Protein AF-A0A179VCJ4-F1 (afdb_monomer_lite)

Structure (mmCIF, N/CA/C/O backbone):
data_AF-A0A179VCJ4-F1
#
_entry.id   AF-A0A179VCJ4-F1
#
loop_
_atom_site.group_PDB
_atom_site.id
_atom_site.type_symbol
_atom_site.label_atom_id
_atom_site.label_alt_id
_atom_site.label_comp_id
_atom_site.label_asym_id
_atom_site.label_entity_id
_atom_site.label_seq_id
_atom_site.pdbx_PDB_ins_code
_atom_site.Cartn_x
_atom_site.Cartn_y
_atom_site.Cartn_z
_atom_site.occupancy
_atom_site.B_iso_or_equiv
_atom_site.auth_seq_id
_atom_site.auth_comp_id
_atom_site.auth_asym_id
_atom_site.auth_atom_id
_atom_site.pdbx_PDB_model_num
ATOM 1 N N . MET A 1 1 ? 24.0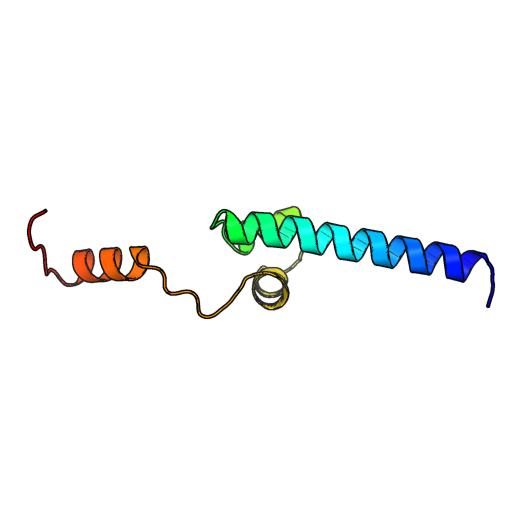26 13.556 -27.123 1.00 60.38 1 MET A N 1
ATOM 2 C CA . MET A 1 1 ? 23.653 12.439 -26.222 1.00 60.38 1 MET A CA 1
ATOM 3 C C . MET A 1 1 ? 24.069 11.132 -26.870 1.00 60.38 1 MET A C 1
ATOM 5 O O . MET A 1 1 ? 23.709 10.896 -28.017 1.00 60.38 1 MET A O 1
ATOM 9 N N . SER A 1 2 ? 24.876 10.330 -26.179 1.00 82.06 2 SER A N 1
ATOM 10 C CA . SER A 1 2 ? 25.395 9.059 -26.700 1.00 82.06 2 SER A CA 1
ATOM 11 C C . SER A 1 2 ? 24.280 8.005 -26.779 1.00 82.06 2 SER A C 1
ATOM 13 O O . SER A 1 2 ? 23.455 7.912 -25.872 1.00 82.06 2 SER A O 1
ATOM 15 N N . SER A 1 3 ? 24.254 7.180 -27.832 1.00 74.50 3 SER A N 1
ATOM 16 C CA . SER A 1 3 ? 23.245 6.118 -28.039 1.00 74.50 3 SER A CA 1
ATOM 17 C C . SER A 1 3 ? 23.107 5.166 -26.831 1.00 74.50 3 SER A C 1
ATOM 19 O O . SER A 1 3 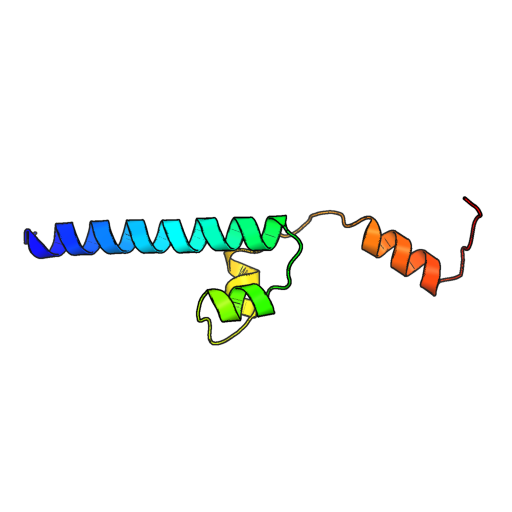? 22.009 4.707 -26.497 1.00 74.50 3 SER A O 1
ATOM 21 N N . TYR A 1 4 ? 24.206 4.941 -26.101 1.00 76.19 4 TYR A N 1
ATOM 22 C CA . TYR A 1 4 ? 24.235 4.158 -24.860 1.00 76.19 4 TYR A CA 1
ATOM 23 C C . TYR A 1 4 ? 23.385 4.767 -23.737 1.00 76.19 4 TYR A C 1
ATOM 25 O O . TYR A 1 4 ? 22.741 4.051 -22.967 1.00 76.19 4 TYR A O 1
ATOM 33 N N . GLU A 1 5 ? 23.339 6.090 -23.657 1.00 79.81 5 GLU A N 1
ATOM 34 C CA . GLU A 1 5 ? 22.626 6.826 -22.618 1.00 79.81 5 GLU A CA 1
ATOM 35 C C . GLU A 1 5 ? 21.110 6.790 -22.847 1.00 79.81 5 GLU A C 1
ATOM 37 O O . GLU A 1 5 ? 20.331 6.640 -21.897 1.00 79.81 5 GLU A O 1
ATOM 42 N N . THR A 1 6 ? 20.686 6.787 -24.114 1.00 81.12 6 THR A N 1
ATOM 43 C CA . THR A 1 6 ? 19.282 6.602 -24.506 1.00 81.12 6 THR A CA 1
ATOM 44 C C . THR A 1 6 ? 18.781 5.202 -24.141 1.00 81.12 6 THR A C 1
ATOM 46 O O . THR A 1 6 ? 17.743 5.077 -23.483 1.00 81.12 6 THR A O 1
ATOM 49 N N . LYS A 1 7 ? 19.535 4.143 -24.480 1.00 77.69 7 LYS A N 1
ATOM 50 C CA . LYS A 1 7 ? 19.170 2.754 -24.127 1.00 77.69 7 LYS A CA 1
ATOM 51 C C . LYS A 1 7 ? 19.098 2.547 -22.609 1.00 77.69 7 LYS A C 1
ATOM 53 O O . LYS A 1 7 ? 18.136 1.961 -22.107 1.00 77.69 7 LYS A O 1
ATOM 58 N N . ARG A 1 8 ? 20.056 3.100 -21.854 1.00 80.88 8 ARG A N 1
ATOM 59 C CA . ARG A 1 8 ? 20.074 3.032 -20.381 1.00 80.88 8 ARG A CA 1
ATOM 60 C C . ARG A 1 8 ? 18.888 3.766 -19.746 1.00 80.88 8 ARG A C 1
ATOM 62 O O . ARG A 1 8 ? 18.309 3.281 -18.773 1.00 80.88 8 ARG A O 1
ATOM 69 N N . SER A 1 9 ? 18.499 4.911 -20.303 1.00 77.88 9 SER A N 1
ATOM 70 C CA . SER A 1 9 ? 17.358 5.702 -19.822 1.00 77.88 9 SER A CA 1
ATOM 71 C C . SER A 1 9 ? 16.019 4.999 -20.058 1.00 77.88 9 SER A C 1
ATOM 73 O O . SER A 1 9 ? 15.165 4.987 -19.171 1.00 77.88 9 SER A O 1
ATOM 75 N N . ALA A 1 10 ? 15.844 4.364 -21.222 1.00 79.44 10 ALA A N 1
ATOM 76 C CA . ALA A 1 10 ? 14.659 3.561 -21.520 1.00 79.44 10 ALA A CA 1
ATOM 77 C C . ALA A 1 10 ? 14.546 2.334 -20.594 1.00 79.44 10 ALA A C 1
ATOM 79 O O . ALA A 1 10 ? 13.494 2.123 -19.990 1.00 79.44 10 ALA A O 1
ATOM 80 N N . SER A 1 11 ? 15.645 1.597 -20.397 1.00 83.25 11 SER A N 1
ATOM 81 C CA . SER A 1 11 ? 15.702 0.444 -19.484 1.00 83.25 11 SER A CA 1
ATOM 82 C C . SER A 1 11 ? 15.357 0.824 -18.033 1.00 83.25 11 SER A C 1
ATOM 84 O O . SER A 1 11 ? 14.536 0.162 -17.394 1.00 83.25 11 SER A O 1
ATOM 86 N N . ARG A 1 12 ? 15.886 1.949 -17.523 1.00 87.38 12 ARG A N 1
ATOM 87 C CA . ARG A 1 12 ? 15.535 2.460 -16.182 1.00 87.38 12 ARG A CA 1
ATOM 88 C C . ARG A 1 12 ? 14.045 2.759 -16.029 1.00 87.38 12 ARG A C 1
ATOM 90 O O . ARG A 1 12 ? 13.476 2.442 -14.985 1.00 87.38 12 ARG A O 1
ATOM 97 N N . ARG A 1 13 ? 13.419 3.377 -17.039 1.00 85.00 13 ARG A N 1
ATOM 98 C CA . ARG A 1 13 ? 11.977 3.673 -17.019 1.00 85.00 13 ARG A CA 1
ATOM 99 C C . ARG A 1 13 ? 11.148 2.392 -16.989 1.00 85.00 13 ARG A C 1
ATOM 101 O O . ARG A 1 13 ? 10.271 2.288 -16.139 1.00 85.00 13 ARG A O 1
ATOM 108 N N . ALA A 1 14 ? 11.473 1.409 -17.829 1.00 83.06 14 ALA A N 1
ATOM 109 C CA . ALA A 1 14 ? 10.784 0.117 -17.847 1.00 83.06 14 ALA A CA 1
ATOM 110 C C . ALA A 1 14 ? 10.865 -0.598 -16.485 1.00 83.06 14 ALA A C 1
ATOM 112 O O . ALA A 1 14 ? 9.842 -0.995 -15.930 1.00 83.06 14 ALA A O 1
ATOM 113 N N . HIS A 1 15 ? 12.060 -0.657 -15.889 1.00 87.00 15 HIS A N 1
ATOM 114 C CA . HIS A 1 15 ? 12.258 -1.230 -14.555 1.00 87.00 15 HIS A CA 1
ATOM 115 C C . HIS A 1 15 ? 11.464 -0.486 -13.465 1.00 87.00 15 HIS A C 1
ATOM 117 O O . HIS A 1 15 ? 10.851 -1.104 -12.594 1.00 87.00 15 HIS A O 1
ATOM 123 N N . ARG A 1 16 ? 11.431 0.854 -13.511 1.00 86.44 16 ARG A N 1
ATOM 124 C CA . ARG A 1 16 ? 10.664 1.660 -12.550 1.00 86.44 16 ARG A CA 1
ATOM 125 C C . ARG A 1 16 ? 9.158 1.424 -12.672 1.00 86.44 16 ARG A C 1
ATOM 127 O O . ARG A 1 16 ? 8.495 1.320 -11.641 1.00 86.44 16 ARG A O 1
ATOM 134 N N . SER A 1 17 ? 8.636 1.343 -13.893 1.00 88.06 17 SER A N 1
ATOM 135 C CA . SER A 1 17 ? 7.219 1.064 -14.138 1.00 88.06 17 SER A CA 1
ATOM 136 C C . SER A 1 17 ? 6.832 -0.330 -13.653 1.00 88.06 17 SER A C 1
ATOM 138 O O . SER A 1 17 ? 5.836 -0.455 -12.951 1.00 88.06 17 SER A O 1
ATOM 140 N N . PHE A 1 18 ? 7.661 -1.347 -13.909 1.00 88.81 18 PHE A N 1
ATOM 141 C CA . PHE A 1 18 ? 7.427 -2.709 -13.418 1.00 88.81 18 PHE A CA 1
ATOM 142 C C . PHE A 1 18 ? 7.316 -2.769 -11.887 1.00 88.81 18 PHE A C 1
ATOM 144 O O . PHE A 1 18 ? 6.331 -3.279 -11.356 1.00 88.81 18 PHE A O 1
ATOM 151 N N . ARG A 1 19 ? 8.273 -2.163 -11.165 1.00 88.12 19 ARG A N 1
ATOM 152 C CA . ARG A 1 19 ? 8.230 -2.099 -9.691 1.00 88.12 19 ARG A CA 1
ATOM 153 C C . ARG A 1 19 ? 6.964 -1.414 -9.177 1.00 88.12 19 ARG A C 1
ATOM 155 O O . ARG A 1 19 ? 6.424 -1.833 -8.160 1.00 88.12 19 ARG A O 1
ATOM 162 N N . ARG A 1 20 ? 6.479 -0.383 -9.878 1.00 88.62 20 ARG A N 1
ATOM 163 C CA . ARG A 1 20 ? 5.227 0.297 -9.524 1.00 88.62 20 ARG A CA 1
ATOM 164 C C . ARG A 1 20 ? 4.012 -0.611 -9.726 1.00 88.62 20 ARG A C 1
ATOM 166 O O . ARG A 1 20 ? 3.178 -0.665 -8.833 1.00 88.62 20 ARG A O 1
ATOM 173 N N . THR A 1 21 ? 3.937 -1.339 -10.840 1.00 91.88 21 THR A N 1
ATOM 174 C CA . THR A 1 21 ? 2.841 -2.283 -11.115 1.00 91.88 21 THR A CA 1
ATOM 175 C C . THR A 1 21 ? 2.749 -3.369 -10.049 1.00 91.88 21 THR A C 1
ATOM 177 O O . THR A 1 21 ? 1.678 -3.586 -9.490 1.00 91.88 21 THR A O 1
ATOM 180 N N . VAL A 1 22 ? 3.874 -4.010 -9.722 1.00 89.62 22 VAL A N 1
ATOM 181 C CA . VAL A 1 22 ? 3.919 -5.052 -8.686 1.00 89.62 22 VAL A CA 1
ATOM 182 C C . VAL A 1 22 ? 3.453 -4.502 -7.338 1.00 89.62 22 VAL A C 1
ATOM 184 O O . VAL A 1 22 ? 2.626 -5.115 -6.671 1.00 89.62 22 VAL A O 1
ATOM 187 N N . ALA A 1 23 ? 3.916 -3.311 -6.959 1.00 87.56 23 ALA A N 1
ATOM 188 C CA . ALA A 1 23 ? 3.538 -2.712 -5.688 1.00 87.56 23 ALA A CA 1
ATOM 189 C C . ALA A 1 23 ? 2.039 -2.358 -5.609 1.00 87.56 23 ALA A C 1
ATOM 191 O O . ALA A 1 23 ? 1.430 -2.533 -4.558 1.00 87.56 23 ALA A O 1
ATOM 192 N N . THR A 1 24 ? 1.428 -1.931 -6.720 1.00 87.06 24 THR A N 1
ATOM 193 C CA . THR A 1 24 ? -0.023 -1.693 -6.799 1.00 87.06 24 THR A CA 1
ATOM 194 C C . THR A 1 24 ? -0.837 -2.978 -6.636 1.00 87.06 24 THR A C 1
ATOM 196 O O . THR A 1 24 ? -1.880 -2.945 -5.991 1.00 87.06 24 THR A O 1
ATOM 199 N N . LEU A 1 25 ? -0.373 -4.111 -7.174 1.00 90.62 25 LEU A N 1
ATOM 200 C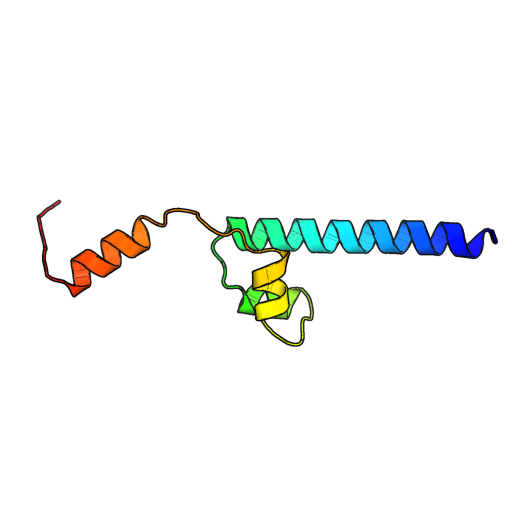 CA . LEU A 1 25 ? -1.045 -5.402 -6.975 1.00 90.62 25 LEU A CA 1
ATOM 201 C C . LEU A 1 25 ? -0.977 -5.860 -5.512 1.00 90.62 25 LEU A C 1
ATOM 203 O O . LEU A 1 25 ? -1.971 -6.338 -4.977 1.00 90.62 25 LEU A O 1
ATOM 207 N N . ILE A 1 26 ? 0.172 -5.668 -4.859 1.00 88.75 26 ILE A N 1
ATOM 208 C CA . ILE A 1 26 ? 0.365 -5.991 -3.436 1.00 88.75 26 ILE A CA 1
ATOM 209 C C . ILE A 1 26 ? -0.562 -5.140 -2.551 1.00 88.75 26 ILE A C 1
ATOM 211 O O . ILE A 1 26 ? -1.231 -5.692 -1.680 1.00 88.75 26 ILE A O 1
ATOM 215 N N . ASP A 1 27 ? -0.651 -3.828 -2.808 1.00 86.94 27 ASP A N 1
ATOM 216 C CA . ASP A 1 27 ? -1.586 -2.915 -2.121 1.00 86.94 27 ASP A CA 1
ATOM 217 C C . ASP A 1 27 ? -3.049 -3.334 -2.341 1.00 86.94 27 ASP A C 1
ATOM 219 O O . ASP A 1 27 ? -3.831 -3.405 -1.395 1.00 86.94 27 ASP A O 1
ATOM 223 N N . GLY A 1 28 ? -3.418 -3.661 -3.584 1.00 84.56 28 GLY A N 1
ATOM 224 C CA . GLY A 1 28 ? -4.770 -4.103 -3.931 1.00 84.56 28 GLY A CA 1
ATOM 225 C C . GLY A 1 28 ? -5.170 -5.432 -3.284 1.00 84.56 28 GLY A C 1
ATOM 226 O O . GLY A 1 28 ? -6.341 -5.626 -2.971 1.00 84.56 28 GLY A O 1
ATOM 227 N N . ALA A 1 29 ? -4.206 -6.322 -3.037 1.00 87.88 29 ALA A N 1
ATOM 228 C CA . ALA A 1 29 ? -4.415 -7.581 -2.324 1.00 87.88 29 ALA A CA 1
ATOM 229 C C . ALA A 1 29 ? -4.487 -7.417 -0.790 1.00 87.88 29 ALA A C 1
ATOM 231 O O . ALA A 1 29 ? -4.662 -8.409 -0.086 1.00 87.88 29 ALA A O 1
ATOM 232 N N . GLY A 1 30 ? -4.328 -6.198 -0.259 1.00 84.00 30 GLY A N 1
ATOM 233 C CA . GLY A 1 30 ? -4.355 -5.933 1.184 1.00 84.00 30 GLY A CA 1
ATOM 234 C C . GLY A 1 30 ? -3.137 -6.473 1.942 1.00 84.00 30 GLY A C 1
ATOM 235 O O . GLY A 1 30 ? -3.192 -6.641 3.160 1.00 84.00 30 GLY A O 1
ATOM 236 N N . LEU A 1 31 ? -2.038 -6.767 1.241 1.00 88.06 31 LEU A N 1
ATOM 237 C CA . LEU A 1 31 ? -0.806 -7.254 1.858 1.00 88.06 31 LEU A CA 1
ATOM 238 C C . LEU A 1 31 ? -0.045 -6.113 2.544 1.00 88.06 31 LEU A C 1
ATOM 240 O O . LEU A 1 31 ? -0.118 -4.949 2.152 1.00 88.06 31 LEU A O 1
ATOM 244 N N . SER A 1 32 ? 0.731 -6.456 3.572 1.00 87.62 32 SER A N 1
ATOM 245 C CA . SER A 1 32 ? 1.440 -5.458 4.372 1.00 87.62 32 SER A CA 1
ATOM 246 C C . SER A 1 32 ? 2.587 -4.781 3.609 1.00 87.62 32 SER A C 1
ATOM 248 O O . SER A 1 32 ? 3.225 -5.357 2.722 1.00 87.62 32 SER A O 1
ATOM 250 N N . ALA A 1 33 ? 2.923 -3.555 4.026 1.00 87.31 33 ALA A N 1
ATOM 251 C CA . ALA A 1 33 ? 4.064 -2.807 3.493 1.00 87.31 33 ALA A CA 1
ATOM 252 C C . ALA A 1 33 ? 5.400 -3.55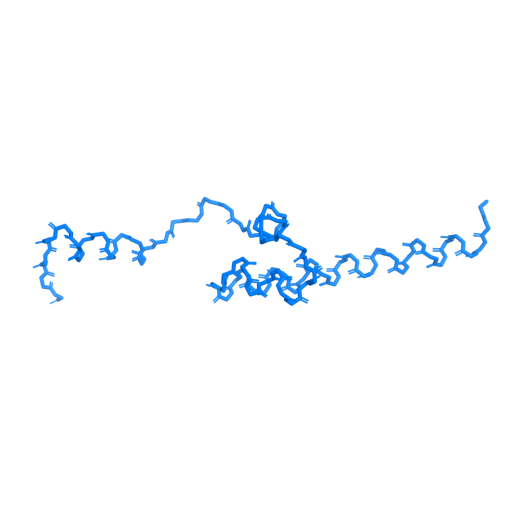4 3.648 1.00 87.31 33 ALA A C 1
ATOM 254 O O . ALA A 1 33 ? 6.292 -3.388 2.814 1.00 87.31 33 ALA A O 1
ATOM 255 N N . ARG A 1 34 ? 5.517 -4.399 4.680 1.00 88.12 34 ARG A N 1
ATOM 256 C CA . ARG A 1 34 ? 6.680 -5.253 4.933 1.00 88.12 34 ARG A CA 1
ATOM 257 C C . ARG A 1 34 ? 6.867 -6.295 3.834 1.00 88.12 34 ARG A C 1
ATOM 259 O O . ARG A 1 34 ? 7.918 -6.316 3.207 1.00 88.12 34 ARG A O 1
ATOM 266 N N . ILE A 1 35 ? 5.812 -7.050 3.513 1.00 89.31 35 ILE A N 1
ATOM 267 C CA . ILE A 1 35 ? 5.830 -8.038 2.420 1.00 89.31 35 ILE A CA 1
ATOM 268 C C . ILE A 1 35 ? 6.195 -7.354 1.097 1.00 89.31 35 ILE A C 1
ATOM 270 O O . ILE A 1 35 ? 7.036 -7.840 0.339 1.00 89.31 35 ILE A O 1
ATOM 274 N N . GLY A 1 36 ? 5.608 -6.182 0.832 1.00 87.88 36 GLY A N 1
ATOM 275 C CA . GLY A 1 36 ? 5.955 -5.398 -0.350 1.00 87.88 36 GLY A CA 1
ATOM 276 C C . GLY A 1 36 ? 7.413 -4.927 -0.363 1.00 87.88 36 GLY A C 1
ATOM 277 O O . GLY A 1 36 ? 8.049 -4.936 -1.413 1.00 87.88 36 GLY A O 1
ATOM 278 N N . ALA A 1 37 ? 7.971 -4.525 0.779 1.00 90.31 37 ALA A N 1
ATOM 279 C CA . ALA A 1 37 ? 9.372 -4.123 0.897 1.00 90.31 37 ALA A CA 1
ATOM 280 C C . ALA A 1 37 ? 10.343 -5.280 0.663 1.00 90.31 37 ALA A C 1
ATOM 282 O O . ALA A 1 37 ? 11.308 -5.088 -0.079 1.00 90.31 37 ALA A O 1
ATOM 283 N N . ASP A 1 38 ? 10.048 -6.460 1.203 1.00 91.25 38 ASP A N 1
ATOM 284 C CA . ASP A 1 38 ? 10.853 -7.666 1.002 1.00 91.25 38 ASP A CA 1
ATOM 285 C C . ASP A 1 38 ? 10.891 -8.045 -0.484 1.00 91.25 38 ASP A C 1
ATOM 287 O O . ASP A 1 38 ? 11.960 -8.261 -1.056 1.00 91.25 38 ASP A O 1
ATOM 291 N N . HIS A 1 39 ? 9.737 -8.011 -1.157 1.00 88.69 39 HIS A N 1
ATOM 292 C CA . HIS A 1 39 ? 9.650 -8.323 -2.583 1.00 88.69 39 HIS A CA 1
ATOM 293 C C . HIS A 1 39 ? 10.310 -7.259 -3.480 1.00 88.69 39 HIS A C 1
ATOM 295 O O . HIS A 1 39 ? 10.881 -7.569 -4.525 1.00 88.69 39 HIS A O 1
ATOM 301 N N . LEU A 1 40 ? 10.252 -5.985 -3.082 1.00 87.69 40 LEU A N 1
ATOM 302 C CA . LEU A 1 40 ? 10.852 -4.880 -3.834 1.00 87.69 40 LEU A CA 1
ATOM 303 C C . LEU A 1 40 ? 12.332 -4.650 -3.493 1.00 87.69 40 LEU A C 1
ATOM 305 O O . LEU A 1 40 ? 12.957 -3.809 -4.148 1.00 87.69 40 LEU A O 1
ATOM 309 N N . GLY A 1 41 ? 12.884 -5.343 -2.494 1.00 89.62 41 GLY A N 1
ATOM 310 C CA . GLY A 1 41 ? 14.259 -5.170 -2.022 1.00 89.62 41 GLY A CA 1
ATOM 311 C C . GLY A 1 41 ? 14.503 -3.821 -1.336 1.00 89.62 41 GLY A C 1
ATOM 312 O O . GLY A 1 41 ? 15.537 -3.189 -1.553 1.00 89.62 41 GLY A O 1
ATOM 313 N N . HIS A 1 42 ? 13.534 -3.315 -0.570 1.00 90.50 42 HIS A N 1
ATOM 314 C CA . HIS A 1 42 ? 13.696 -2.081 0.200 1.00 90.50 42 HIS A CA 1
ATOM 315 C C . HIS A 1 42 ? 14.279 -2.356 1.588 1.00 90.50 42 HIS A C 1
ATOM 317 O O . HIS A 1 42 ? 13.791 -3.205 2.317 1.00 90.50 42 HIS A O 1
ATOM 323 N N . ALA A 1 43 ? 15.264 -1.551 1.995 1.00 87.94 43 ALA A N 1
ATOM 324 C CA . ALA A 1 43 ? 15.892 -1.663 3.314 1.00 87.94 43 ALA A CA 1
ATOM 325 C C . ALA A 1 43 ? 14.966 -1.275 4.486 1.00 87.94 43 ALA A C 1
ATOM 327 O O . ALA A 1 43 ? 15.252 -1.604 5.633 1.00 87.94 43 ALA A O 1
ATOM 328 N N . LYS A 1 44 ? 13.888 -0.528 4.219 1.00 87.81 44 LYS A N 1
ATOM 329 C CA . LYS A 1 44 ? 12.892 -0.101 5.211 1.00 87.81 44 LYS A CA 1
ATOM 330 C C . LYS A 1 44 ? 11.493 -0.227 4.619 1.00 87.81 44 LYS A C 1
ATOM 332 O O . LYS A 1 44 ? 11.273 0.197 3.483 1.00 87.81 44 LYS A O 1
ATOM 337 N N . GLU A 1 45 ? 10.543 -0.723 5.408 1.00 88.25 45 GLU A N 1
ATOM 338 C CA . GLU A 1 45 ? 9.144 -0.881 4.986 1.00 88.25 45 GLU A CA 1
ATOM 339 C C . GLU A 1 45 ? 8.465 0.451 4.638 1.00 88.25 45 GLU A C 1
ATOM 341 O O . GLU A 1 45 ? 7.692 0.518 3.678 1.00 88.25 45 GLU A O 1
ATOM 346 N N . SER A 1 46 ? 8.847 1.537 5.322 1.00 86.06 46 SER A N 1
ATOM 347 C CA . SER A 1 46 ? 8.325 2.885 5.066 1.00 86.06 46 SER A CA 1
ATOM 348 C C . SER A 1 46 ? 8.534 3.330 3.620 1.00 86.06 46 SER A C 1
ATOM 350 O O . SER A 1 46 ? 7.683 3.992 3.042 1.00 86.06 46 SER A O 1
ATOM 352 N N . MET A 1 47 ? 9.616 2.893 2.967 1.00 88.94 47 MET A N 1
ATOM 353 C CA . MET A 1 47 ? 9.859 3.233 1.564 1.00 88.94 47 MET A CA 1
ATOM 354 C C . MET A 1 47 ? 8.806 2.648 0.621 1.00 88.94 47 MET A C 1
ATOM 356 O O . MET A 1 47 ? 8.535 3.253 -0.418 1.00 88.94 47 MET A O 1
ATOM 360 N N . THR A 1 48 ? 8.258 1.475 0.946 1.00 90.00 48 THR A N 1
ATOM 361 C CA . THR A 1 48 ? 7.154 0.853 0.205 1.00 90.00 48 THR A CA 1
ATOM 362 C C . THR A 1 48 ? 5.835 1.498 0.585 1.00 90.00 48 THR A C 1
ATOM 364 O O . THR A 1 48 ? 5.070 1.869 -0.304 1.00 90.00 48 THR A O 1
ATOM 367 N N . GLN A 1 49 ? 5.605 1.670 1.888 1.00 86.88 49 GLN A N 1
ATOM 368 C CA . GLN A 1 49 ? 4.394 2.280 2.421 1.00 86.88 49 GLN A CA 1
ATOM 369 C C . GLN A 1 49 ? 4.166 3.674 1.827 1.00 86.88 49 GLN A C 1
ATOM 371 O O . GLN A 1 49 ? 3.131 3.918 1.219 1.00 86.88 49 GLN A O 1
ATOM 376 N N . ASP A 1 50 ? 5.171 4.547 1.890 1.00 86.00 50 ASP A N 1
ATOM 377 C CA . ASP A 1 50 ? 5.054 5.942 1.456 1.00 86.00 50 ASP A CA 1
ATOM 378 C C . ASP A 1 50 ? 4.931 6.093 -0.066 1.00 86.00 50 ASP A C 1
ATOM 380 O O . ASP A 1 50 ? 4.334 7.053 -0.553 1.00 86.00 50 ASP A O 1
ATOM 384 N N . ARG A 1 51 ? 5.540 5.188 -0.847 1.00 82.88 51 ARG A N 1
ATOM 385 C CA . ARG A 1 51 ? 5.613 5.328 -2.315 1.00 82.88 51 ARG A CA 1
ATOM 386 C C . ARG A 1 51 ? 4.543 4.572 -3.078 1.00 82.88 51 ARG A C 1
ATOM 388 O O . ARG A 1 51 ? 4.267 4.950 -4.219 1.00 82.88 51 ARG A O 1
ATOM 395 N N . TYR A 1 52 ? 4.039 3.480 -2.522 1.00 83.75 52 TYR A N 1
ATOM 396 C CA . TYR A 1 52 ? 3.232 2.534 -3.283 1.00 83.75 52 TYR A CA 1
ATOM 397 C C . TYR A 1 52 ? 1.926 2.137 -2.609 1.00 83.75 52 TYR A C 1
ATOM 399 O O . TYR A 1 52 ? 1.019 1.725 -3.327 1.00 83.75 52 TYR A O 1
ATOM 407 N N . MET A 1 53 ? 1.813 2.285 -1.288 1.00 84.81 53 MET A N 1
ATOM 408 C CA . MET A 1 53 ? 0.571 1.986 -0.583 1.00 84.81 53 MET A CA 1
ATOM 409 C C . MET A 1 53 ? -0.319 3.224 -0.585 1.00 84.81 53 MET A C 1
ATOM 411 O O . MET A 1 53 ? 0.134 4.349 -0.347 1.00 84.81 53 MET A O 1
ATOM 415 N N . SER A 1 54 ? -1.593 3.032 -0.907 1.00 80.44 54 SER A N 1
ATOM 416 C CA . SER A 1 54 ? -2.538 4.148 -0.919 1.00 80.44 54 SER A CA 1
ATOM 417 C C . SER A 1 54 ? -2.917 4.563 0.508 1.00 80.44 54 SER A C 1
ATOM 419 O O . SER A 1 54 ? -2.915 3.755 1.435 1.00 80.44 54 SER A O 1
ATOM 421 N N . ARG A 1 55 ? -3.263 5.840 0.691 1.00 77.44 55 ARG A N 1
ATOM 422 C CA . ARG A 1 55 ? -3.758 6.382 1.965 1.00 77.44 55 ARG A CA 1
ATOM 423 C C . ARG A 1 55 ? -5.222 6.789 1.827 1.00 77.44 55 ARG A C 1
ATOM 425 O O . ARG A 1 55 ? -5.673 7.104 0.730 1.00 77.44 55 ARG A O 1
ATOM 432 N N . GLY A 1 56 ? -5.937 6.833 2.950 1.00 72.00 56 GLY A N 1
ATOM 433 C CA . GLY A 1 56 ? -7.293 7.389 3.018 1.00 72.00 56 GLY A CA 1
ATOM 434 C C . GLY A 1 56 ? -8.413 6.457 2.549 1.00 72.00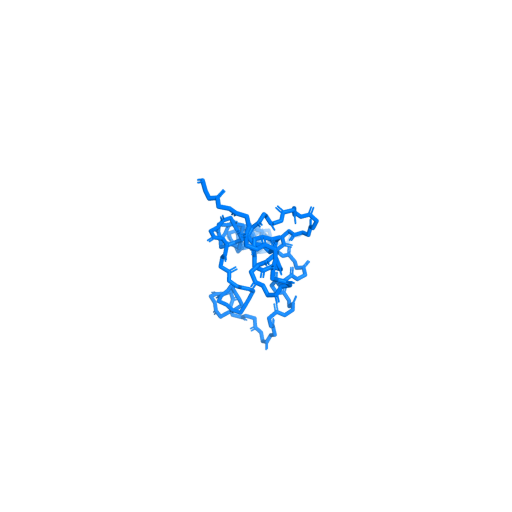 56 GLY A C 1
ATOM 435 O O . GLY A 1 56 ? -9.532 6.921 2.358 1.00 72.00 56 GLY A O 1
ATOM 436 N N . ARG A 1 57 ? -8.149 5.156 2.371 1.00 75.19 57 ARG A N 1
ATOM 437 C CA . ARG A 1 57 ? -9.222 4.171 2.194 1.00 75.19 57 ARG A CA 1
ATOM 438 C C . ARG A 1 57 ? -9.894 3.905 3.542 1.00 75.19 57 ARG A C 1
ATOM 440 O O . ARG A 1 57 ? -9.217 3.746 4.556 1.00 75.19 57 ARG A O 1
ATOM 447 N N . VAL A 1 58 ? -11.224 3.863 3.547 1.00 77.25 58 VAL A N 1
ATOM 448 C CA . VAL A 1 58 ? -11.994 3.407 4.708 1.00 77.25 58 VAL A CA 1
ATOM 449 C C . VAL A 1 58 ? -11.938 1.885 4.726 1.00 77.25 58 VAL A C 1
ATOM 451 O O . VAL A 1 58 ? -12.314 1.239 3.751 1.00 77.25 58 VAL A O 1
ATOM 454 N N . HIS A 1 59 ? -11.456 1.315 5.826 1.00 79.62 59 HIS A N 1
ATOM 455 C CA . HIS A 1 59 ? -11.389 -0.129 6.018 1.00 79.62 59 HIS A CA 1
ATOM 456 C C . HIS A 1 59 ? -12.507 -0.546 6.979 1.00 79.62 59 HIS A C 1
ATOM 458 O O . HIS A 1 59 ? -12.360 -0.374 8.187 1.00 79.62 59 HIS A O 1
ATOM 464 N N . SER A 1 60 ? -13.621 -1.083 6.462 1.00 82.25 60 SER A N 1
ATOM 465 C CA . SER A 1 60 ? -14.753 -1.543 7.294 1.00 82.25 60 SER A CA 1
ATOM 466 C C . SER A 1 60 ? -14.320 -2.586 8.325 1.00 82.25 60 SER A C 1
ATOM 468 O O . SER A 1 60 ? -14.763 -2.541 9.462 1.00 82.25 60 SER A O 1
ATOM 470 N N . GLN A 1 61 ? -13.344 -3.423 7.969 1.00 82.38 61 GLN A N 1
ATOM 471 C CA . GLN A 1 61 ? -12.704 -4.402 8.851 1.00 82.38 61 GLN A CA 1
ATOM 472 C C . GLN A 1 61 ? -12.109 -3.769 10.120 1.00 82.38 61 GLN A C 1
ATOM 474 O O . GLN A 1 61 ? -12.100 -4.387 11.178 1.00 82.38 61 GLN A O 1
ATOM 479 N N . VAL A 1 62 ? -11.599 -2.533 10.031 1.00 81.38 62 VAL A N 1
ATOM 480 C CA . VAL A 1 62 ? -11.078 -1.808 11.200 1.00 81.38 62 VAL A CA 1
ATOM 481 C C . VAL A 1 62 ? -12.231 -1.374 12.099 1.00 81.38 62 VAL A C 1
ATOM 483 O O . VAL A 1 62 ? -12.108 -1.481 13.313 1.00 81.38 62 VAL A O 1
ATOM 486 N N . ALA A 1 63 ? -13.354 -0.937 11.520 1.00 83.88 63 ALA A N 1
ATOM 487 C CA . ALA A 1 63 ? -14.563 -0.622 12.276 1.00 83.88 63 ALA A CA 1
ATOM 488 C C . ALA A 1 63 ? -15.149 -1.876 12.948 1.00 83.88 63 ALA A C 1
ATOM 490 O O . ALA A 1 63 ? -15.422 -1.842 14.139 1.00 83.88 63 ALA A O 1
ATOM 491 N N . GLU A 1 64 ? -15.243 -2.997 12.228 1.00 86.44 64 GLU A N 1
ATOM 492 C CA . GLU A 1 64 ? -15.675 -4.296 12.771 1.00 86.44 64 GLU A CA 1
ATOM 493 C C . GLU A 1 64 ? -14.786 -4.751 13.939 1.00 86.44 64 GLU A C 1
ATOM 495 O O . GLU A 1 64 ? -15.286 -5.179 14.978 1.00 86.44 64 GLU A O 1
ATOM 500 N N . LEU A 1 65 ? -13.462 -4.613 13.800 1.00 87.31 65 LEU A N 1
ATOM 501 C CA . LEU A 1 65 ? -12.515 -4.933 14.867 1.00 87.31 65 LEU A CA 1
ATOM 502 C C . LEU A 1 65 ? -12.679 -4.007 16.078 1.00 87.31 65 LEU A C 1
ATOM 504 O O . LEU A 1 65 ? -12.629 -4.474 17.213 1.00 87.31 65 LEU A O 1
ATOM 508 N N . LEU A 1 66 ? -12.853 -2.704 15.845 1.00 86.38 66 LEU A N 1
ATOM 509 C CA . LEU A 1 66 ? -13.089 -1.730 16.909 1.00 86.38 66 LEU A CA 1
ATOM 510 C C . LEU A 1 66 ? -14.358 -2.086 17.685 1.00 86.38 66 LEU A C 1
ATOM 512 O O . LEU A 1 66 ? -14.272 -2.193 18.902 1.00 86.38 66 LEU A O 1
ATOM 516 N N . GLU A 1 67 ? -15.470 -2.369 17.002 1.00 88.25 67 GLU A N 1
ATOM 517 C CA . GLU A 1 67 ? -16.736 -2.767 17.637 1.00 88.25 67 GLU A CA 1
ATOM 518 C C . GLU A 1 67 ? -16.610 -4.061 18.453 1.00 88.25 67 GLU A C 1
ATOM 520 O O . GLU A 1 67 ? -17.145 -4.166 19.562 1.00 88.25 67 GLU A O 1
ATOM 525 N N . ALA A 1 68 ? -15.841 -5.033 17.949 1.00 86.19 68 ALA A N 1
ATOM 526 C CA . ALA A 1 68 ? -15.550 -6.269 18.671 1.00 86.19 68 ALA A CA 1
ATOM 527 C C . ALA A 1 68 ? -14.748 -6.027 19.965 1.00 86.19 68 ALA A C 1
ATOM 529 O O . ALA A 1 68 ? -14.944 -6.738 20.950 1.00 86.19 68 ALA A O 1
ATOM 530 N N . VAL A 1 69 ? -13.860 -5.025 19.982 1.00 88.56 69 VAL A N 1
ATOM 531 C CA . VAL A 1 69 ? -13.044 -4.664 21.156 1.00 88.56 69 VAL A CA 1
ATOM 532 C C . VAL A 1 69 ? -13.802 -3.746 22.124 1.00 88.56 69 VAL A C 1
ATOM 534 O O . VAL A 1 69 ? -13.606 -3.854 23.334 1.00 88.56 69 VAL A O 1
ATOM 537 N N . THR A 1 70 ? -14.666 -2.855 21.629 1.00 85.25 70 THR A N 1
ATOM 538 C CA . THR A 1 70 ? -15.43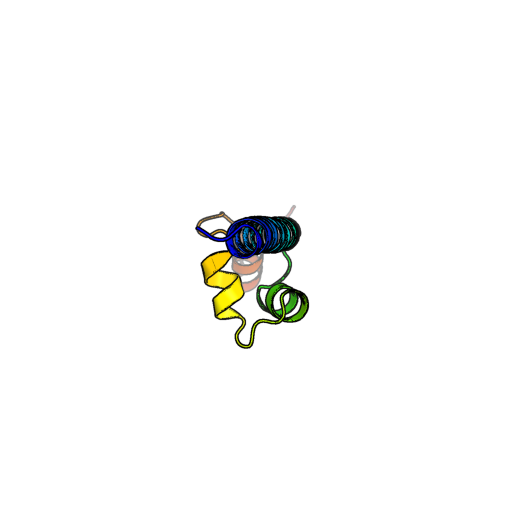6 -1.899 22.449 1.00 85.25 70 THR A CA 1
ATOM 539 C C . THR A 1 70 ? -16.733 -2.475 23.019 1.00 85.25 70 THR A C 1
ATOM 541 O O . THR A 1 70 ? -17.340 -1.844 23.882 1.00 85.25 70 THR A O 1
ATOM 544 N N . GLY A 1 71 ? -17.133 -3.683 22.610 1.00 69.25 71 GLY A N 1
ATOM 545 C CA . GLY A 1 71 ? -18.198 -4.453 23.259 1.00 69.25 71 GLY A CA 1
ATOM 546 C C . GLY A 1 71 ? -19.615 -4.185 22.748 1.00 69.25 71 GLY A C 1
ATOM 547 O O . GLY A 1 71 ? -20.570 -4.601 23.403 1.00 69.25 71 GLY A O 1
ATOM 548 N N . ASN A 1 72 ? -19.794 -3.546 21.588 1.00 61.09 72 ASN A N 1
ATOM 549 C CA . ASN A 1 72 ? -21.120 -3.393 20.981 1.00 61.09 72 ASN A CA 1
ATOM 550 C C . ASN A 1 72 ? -21.448 -4.598 20.081 1.00 61.09 72 ASN A C 1
ATOM 552 O O . ASN A 1 72 ? -21.605 -4.488 18.866 1.00 61.09 72 ASN A O 1
ATOM 556 N N . SER A 1 73 ? -21.523 -5.784 20.687 1.00 64.81 73 SER A N 1
ATOM 557 C CA . SER A 1 73 ? -21.959 -7.018 20.026 1.00 64.81 73 SER A CA 1
ATOM 558 C C . SER A 1 73 ? -23.470 -6.967 19.741 1.00 64.81 73 SER A C 1
ATOM 560 O O . SER A 1 73 ? -24.268 -7.546 20.474 1.00 64.81 73 SER A O 1
ATOM 562 N N . GLY A 1 74 ? -23.886 -6.241 18.701 1.00 54.09 74 GLY A N 1
ATOM 563 C CA . GLY A 1 74 ? -25.234 -6.352 18.129 1.00 54.09 74 GLY A CA 1
ATOM 564 C C . GLY A 1 74 ? -25.319 -7.570 17.193 1.00 54.09 74 GLY A C 1
ATOM 565 O O . GLY A 1 74 ? -24.374 -7.783 16.433 1.00 54.09 74 GLY A O 1
ATOM 566 N N . PRO A 1 75 ? -26.381 -8.398 17.251 1.00 55.31 75 PRO A N 1
ATOM 567 C CA . PRO A 1 75 ? -26.438 -9.663 16.522 1.00 55.31 75 PRO A CA 1
ATOM 568 C C . PRO A 1 75 ? -26.617 -9.457 15.011 1.00 55.31 75 PRO A C 1
ATOM 570 O O . PRO A 1 75 ? -27.217 -8.470 14.583 1.00 55.31 75 PRO A O 1
ATOM 573 N N . LEU A 1 76 ? -26.080 -10.417 14.247 1.00 59.00 76 LEU A N 1
ATOM 574 C CA . LEU A 1 76 ? -26.247 -10.585 12.797 1.00 59.00 76 LEU A CA 1
ATOM 575 C C . LEU A 1 76 ? -27.715 -10.785 12.402 1.00 59.00 76 LEU A C 1
ATOM 577 O O . LEU A 1 76 ? -28.418 -11.521 13.134 1.00 59.00 76 LEU A O 1
#

Radius of gyration: 19.28 Å; chains: 1; bounding box: 52×23×51 Å

pLDDT: mean 82.87, std 8.4, range [54.09, 91.88]

Secondary structure (DSSP, 8-state):
--HHHHHHHHHHHHHHHHHHHHHHHHHHTT--HHHHHHHHT-SSTHHHHHHHS------HHHHHHHHHHHT-----

InterPro domains:
  IPR011010 DNA breaking-rejoining enzyme, catalytic core [SSF56349] (16-53)
  IPR013762 Integrase-like, catalytic domain superfamily [G3DSA:1.10.443.10] (4-71)

Organism: NCBI:txid83262

Foldseek 3Di:
DDPVVVVVVVVVVVVVVVLQVVLQVCLVVVHALVVSCVVSVHPDSVVSCVPRHDPDDDDVVVVVVVCVVVPVPDDD

Sequence (76 aa):
MSSYETKRSASRRAHRSFRRTVATLIDGAGLSARIGADHLGHAKESMTQDRYMSRGRVHSQVAELLEAVTGNSGPL